Protein AF-A0A524IDG2-F1 (afdb_monomer_lite)

Radius of gyration: 20.5 Å; chains: 1; bounding box: 45×41×57 Å

pLDDT: mean 92.93, std 4.85, range [72.06, 98.19]

Secondary structure (DSSP, 8-state):
------EEEE-SSSSHHHHHHHHTT-SEEEE-B-S-TTSSSHHHHHSBPHHHHHHHHHHHHHHHHH----SSSS-GGGHHHHHHHS----

Structure (mmCIF, N/CA/C/O backbone):
data_AF-A0A524IDG2-F1
#
_entry.id   AF-A0A524IDG2-F1
#
loop_
_atom_site.group_PDB
_atom_site.id
_atom_site.type_symbol
_atom_site.label_atom_id
_atom_site.label_alt_id
_atom_site.label_comp_id
_atom_site.label_asym_id
_atom_site.label_entity_id
_atom_site.label_seq_id
_atom_site.pdbx_PDB_ins_code
_atom_site.Cartn_x
_atom_site.Cartn_y
_atom_site.Cartn_z
_atom_site.occupancy
_atom_site.B_iso_or_equiv
_atom_site.auth_seq_id
_atom_site.auth_comp_id
_atom_site.auth_asym_id
_atom_site.auth_atom_id
_atom_site.pdbx_PDB_model_num
ATOM 1 N N . GLY A 1 1 ? 15.736 18.725 12.960 1.00 74.31 1 GLY A N 1
ATOM 2 C CA . GLY A 1 1 ? 14.791 18.952 11.847 1.00 74.31 1 GLY A CA 1
ATOM 3 C C . GLY A 1 1 ? 13.499 18.209 12.126 1.00 74.31 1 GLY A C 1
ATOM 4 O O . GLY A 1 1 ? 13.546 17.212 12.834 1.00 74.31 1 GLY A O 1
ATOM 5 N N . ARG A 1 2 ? 12.356 18.692 11.627 1.00 84.94 2 ARG A N 1
ATOM 6 C CA . ARG A 1 2 ? 11.090 17.936 11.659 1.00 84.94 2 ARG A CA 1
ATOM 7 C C . ARG A 1 2 ? 11.069 16.955 10.485 1.00 84.94 2 ARG A C 1
ATOM 9 O O . ARG A 1 2 ? 11.433 17.336 9.379 1.00 84.94 2 ARG A O 1
ATOM 16 N N . VAL A 1 3 ? 10.649 15.718 10.728 1.00 84.75 3 VAL A N 1
ATOM 17 C CA . VAL A 1 3 ? 10.395 14.732 9.668 1.00 84.75 3 VAL A CA 1
ATOM 18 C C . VAL A 1 3 ? 9.039 15.056 9.034 1.00 84.75 3 VAL A C 1
ATOM 20 O O . VAL A 1 3 ? 8.057 15.201 9.756 1.00 84.75 3 VAL A O 1
ATOM 23 N N . GLY A 1 4 ? 8.995 15.218 7.707 1.00 88.25 4 GLY A N 1
ATOM 24 C CA . GLY A 1 4 ? 7.778 15.585 6.963 1.00 88.25 4 GLY A CA 1
ATOM 25 C C . GLY A 1 4 ? 6.851 14.411 6.627 1.00 88.25 4 GLY A C 1
ATOM 26 O O . GLY A 1 4 ? 5.697 14.630 6.277 1.00 88.25 4 GLY A O 1
ATOM 27 N N . GLY A 1 5 ? 7.341 13.176 6.747 1.00 91.88 5 GLY A N 1
ATOM 28 C CA . GLY A 1 5 ? 6.593 11.950 6.487 1.00 91.88 5 GLY A CA 1
ATOM 29 C C . GLY A 1 5 ? 7.509 10.728 6.470 1.00 91.88 5 GLY A C 1
ATOM 30 O O . GLY A 1 5 ? 8.734 10.864 6.465 1.00 91.88 5 GLY A O 1
ATOM 31 N N . ILE A 1 6 ? 6.907 9.541 6.467 1.00 95.19 6 ILE A N 1
ATOM 32 C CA . ILE A 1 6 ? 7.605 8.257 6.335 1.00 95.19 6 ILE A CA 1
ATOM 33 C C . ILE A 1 6 ? 7.111 7.605 5.046 1.00 95.19 6 ILE A C 1
ATOM 35 O O . ILE A 1 6 ? 5.908 7.556 4.802 1.00 95.19 6 ILE A O 1
ATOM 39 N N . GLY A 1 7 ? 8.029 7.130 4.211 1.00 96.88 7 GLY A N 1
ATOM 40 C CA . GLY A 1 7 ? 7.722 6.404 2.982 1.00 96.88 7 GLY A CA 1
ATOM 41 C C . GLY A 1 7 ? 8.403 5.041 2.963 1.00 96.88 7 GLY A C 1
ATOM 42 O O . GLY A 1 7 ? 9.359 4.808 3.704 1.00 96.88 7 GLY A O 1
ATOM 43 N N . PHE A 1 8 ? 7.913 4.152 2.108 1.00 97.56 8 PHE A N 1
ATOM 44 C CA . PHE A 1 8 ? 8.476 2.830 1.873 1.00 97.56 8 PHE A CA 1
ATOM 45 C C . PHE A 1 8 ? 8.669 2.612 0.369 1.00 97.56 8 PHE A C 1
ATOM 47 O O . PHE A 1 8 ? 7.720 2.739 -0.401 1.00 97.56 8 PHE A O 1
ATOM 54 N N . SER A 1 9 ? 9.896 2.287 -0.043 1.00 96.50 9 SER A N 1
ATOM 55 C CA . SER A 1 9 ? 10.226 1.902 -1.421 1.00 96.50 9 SER A CA 1
ATOM 56 C C . SER A 1 9 ? 10.570 0.413 -1.458 1.00 96.50 9 SER A C 1
ATOM 58 O O . SER A 1 9 ? 11.463 -0.051 -0.740 1.00 96.50 9 SER A O 1
ATOM 60 N N . GLY A 1 10 ? 9.801 -0.350 -2.236 1.00 92.88 10 GLY A N 1
ATOM 61 C CA . GLY A 1 10 ? 9.802 -1.811 -2.222 1.00 92.88 10 GLY A CA 1
ATOM 62 C C . GLY A 1 10 ? 10.405 -2.442 -3.481 1.00 92.88 10 GLY A C 1
ATOM 63 O O . GLY A 1 10 ? 10.001 -2.142 -4.604 1.00 92.88 10 GLY A O 1
ATOM 64 N N . HIS A 1 11 ? 11.296 -3.420 -3.283 1.00 92.81 11 HIS A N 1
ATOM 65 C CA . HIS A 1 11 ? 11.926 -4.226 -4.349 1.00 92.81 11 HIS A CA 1
ATOM 66 C C . HIS A 1 11 ? 11.629 -5.732 -4.224 1.00 92.81 11 HIS A C 1
ATOM 68 O O . HIS A 1 11 ? 12.321 -6.577 -4.786 1.00 92.81 11 HIS A O 1
ATOM 74 N N . HIS A 1 12 ? 10.619 -6.095 -3.435 1.00 90.94 12 HIS A N 1
ATOM 75 C CA . HIS A 1 12 ? 10.264 -7.485 -3.150 1.00 90.94 12 HIS A CA 1
ATOM 76 C C . HIS A 1 12 ? 9.252 -8.048 -4.155 1.00 90.94 12 HIS A C 1
ATOM 78 O O . HIS A 1 12 ? 8.468 -7.323 -4.767 1.00 90.94 12 HIS A O 1
ATOM 84 N N . ASN A 1 13 ? 9.191 -9.373 -4.272 1.00 86.69 13 ASN A N 1
ATOM 85 C CA . ASN A 1 13 ? 8.158 -10.030 -5.071 1.00 86.69 13 ASN A CA 1
ATOM 86 C C . ASN A 1 13 ? 6.773 -9.895 -4.416 1.00 86.69 13 ASN A C 1
ATOM 88 O O . ASN A 1 13 ? 6.618 -10.085 -3.211 1.00 86.69 13 ASN A O 1
ATOM 92 N N . GLY A 1 14 ? 5.753 -9.594 -5.223 1.00 91.31 14 GLY A N 1
ATOM 93 C CA . GLY A 1 14 ? 4.386 -9.388 -4.735 1.00 91.31 14 GLY A CA 1
ATOM 94 C C . GLY A 1 14 ? 4.195 -8.060 -3.992 1.00 91.31 14 GLY A C 1
ATOM 95 O O . GLY A 1 14 ? 5.070 -7.195 -4.010 1.00 91.31 14 GLY A O 1
ATOM 96 N N . ILE A 1 15 ? 3.023 -7.901 -3.368 1.00 96.44 15 ILE A N 1
ATOM 97 C CA . ILE A 1 15 ? 2.516 -6.609 -2.859 1.00 96.44 15 ILE A CA 1
ATOM 98 C C . ILE A 1 15 ? 2.193 -6.602 -1.354 1.00 96.44 15 ILE A C 1
ATOM 100 O O . ILE A 1 15 ? 1.809 -5.579 -0.802 1.00 96.44 15 ILE A O 1
ATOM 104 N N . ALA A 1 16 ? 2.337 -7.740 -0.666 1.00 96.44 16 ALA A N 1
ATOM 105 C CA . ALA A 1 16 ? 1.908 -7.878 0.729 1.00 96.44 16 ALA A CA 1
ATOM 106 C C . ALA A 1 16 ? 2.697 -6.975 1.693 1.00 96.44 16 ALA A C 1
ATOM 108 O O . ALA A 1 16 ? 2.136 -6.427 2.639 1.00 96.44 16 ALA A O 1
ATOM 109 N N . ILE A 1 17 ? 3.996 -6.797 1.445 1.00 97.00 17 ILE A N 1
ATOM 110 C CA . ILE A 1 17 ? 4.852 -5.959 2.291 1.00 97.00 17 ILE A CA 1
ATOM 111 C C . ILE A 1 17 ? 4.473 -4.476 2.146 1.00 97.00 17 ILE A C 1
ATOM 113 O O . ILE A 1 17 ? 4.461 -3.763 3.144 1.00 97.00 17 ILE A O 1
ATOM 117 N N . ASP A 1 18 ? 4.052 -4.031 0.958 1.00 97.44 18 ASP A N 1
ATOM 118 C CA . ASP A 1 18 ? 3.573 -2.659 0.737 1.00 97.44 18 ASP A CA 1
ATOM 119 C C . ASP A 1 18 ? 2.301 -2.359 1.548 1.00 97.44 18 ASP A C 1
ATOM 121 O O . ASP A 1 18 ? 2.150 -1.295 2.158 1.00 97.44 18 ASP A O 1
ATOM 125 N N . SER A 1 19 ? 1.384 -3.329 1.595 1.00 96.38 19 SER A N 1
ATOM 126 C CA . SER A 1 19 ? 0.181 -3.270 2.427 1.00 96.38 19 SER A CA 1
ATOM 127 C C . SER A 1 19 ? 0.519 -3.148 3.914 1.00 96.38 19 SER A C 1
ATOM 129 O O . SER A 1 19 ? -0.074 -2.329 4.615 1.00 96.38 19 SER A O 1
ATOM 131 N N . ILE A 1 20 ? 1.497 -3.922 4.393 1.00 96.19 20 ILE A N 1
ATOM 132 C CA . ILE A 1 20 ? 1.962 -3.853 5.785 1.00 96.19 20 ILE A CA 1
ATOM 133 C C . ILE A 1 20 ? 2.608 -2.494 6.065 1.00 96.19 20 ILE A C 1
ATOM 135 O O . ILE A 1 20 ? 2.287 -1.870 7.073 1.00 96.19 20 ILE A O 1
ATOM 139 N N . ALA A 1 21 ? 3.466 -2.000 5.169 1.00 97.06 21 ALA A N 1
ATOM 140 C CA . ALA A 1 21 ? 4.100 -0.692 5.317 1.00 97.06 21 ALA A CA 1
ATOM 141 C C . ALA A 1 21 ? 3.058 0.432 5.447 1.00 97.06 21 ALA A C 1
ATOM 143 O O . ALA A 1 21 ? 3.186 1.296 6.314 1.00 97.06 21 ALA A O 1
ATOM 144 N N . THR A 1 22 ? 1.986 0.368 4.650 1.00 95.44 22 THR A N 1
ATOM 145 C CA . THR A 1 22 ? 0.851 1.305 4.724 1.00 95.44 22 THR A CA 1
ATOM 146 C C . THR A 1 22 ? 0.198 1.276 6.111 1.00 95.44 22 THR A C 1
ATOM 148 O O . THR A 1 22 ? 0.016 2.316 6.739 1.00 95.44 22 THR A O 1
ATOM 151 N N . VAL A 1 23 ? -0.108 0.081 6.625 1.00 95.12 23 VAL A N 1
ATOM 152 C CA . VAL A 1 23 ? -0.727 -0.123 7.950 1.00 95.12 23 VAL A CA 1
ATOM 153 C C . VAL A 1 23 ? 0.172 0.364 9.094 1.00 95.12 23 VAL A C 1
ATOM 155 O O . VAL A 1 23 ? -0.323 0.901 10.085 1.00 95.12 23 VAL A O 1
ATOM 158 N N . LEU A 1 24 ? 1.491 0.225 8.944 1.00 94.44 24 LEU A N 1
ATOM 159 C CA . LEU A 1 24 ? 2.487 0.705 9.908 1.00 94.44 24 LEU A CA 1
ATOM 160 C C . LEU A 1 24 ? 2.720 2.225 9.855 1.00 94.44 24 LEU A C 1
ATOM 162 O O . LEU A 1 24 ? 3.479 2.749 10.669 1.00 94.44 24 LEU A O 1
ATOM 166 N N . GLY A 1 25 ? 2.061 2.939 8.939 1.00 92.44 25 GLY A N 1
ATOM 167 C CA . GLY A 1 25 ? 2.080 4.400 8.878 1.00 92.44 25 GLY A CA 1
ATOM 168 C C . GLY A 1 25 ? 2.944 4.996 7.767 1.00 92.44 25 GLY A C 1
ATOM 169 O O . GLY A 1 25 ? 3.192 6.203 7.791 1.00 92.44 25 GLY A O 1
ATOM 170 N N . ALA A 1 26 ? 3.392 4.205 6.785 1.00 96.12 26 ALA A N 1
ATOM 171 C CA . ALA A 1 26 ? 3.997 4.768 5.580 1.00 96.12 26 ALA A CA 1
ATOM 172 C C . ALA A 1 26 ? 2.951 5.588 4.804 1.00 96.12 26 ALA A C 1
ATOM 174 O O . ALA A 1 26 ? 1.906 5.080 4.403 1.00 96.12 26 ALA A O 1
ATOM 175 N N . SER A 1 27 ? 3.241 6.870 4.587 1.00 94.12 27 SER A N 1
ATOM 176 C CA . SER A 1 27 ? 2.406 7.797 3.814 1.00 94.12 27 SER A CA 1
ATOM 177 C C . SER A 1 27 ? 2.638 7.684 2.305 1.00 94.12 27 SER A C 1
ATOM 179 O O . SER A 1 27 ? 1.799 8.119 1.522 1.00 94.12 27 SER A O 1
ATOM 181 N N . PHE A 1 28 ? 3.771 7.106 1.900 1.00 95.81 28 PHE A N 1
ATOM 182 C CA . PHE A 1 28 ? 4.154 6.920 0.503 1.00 95.81 28 PHE A CA 1
ATOM 183 C C . PHE A 1 28 ? 4.621 5.486 0.281 1.00 95.81 28 PHE A C 1
ATOM 185 O O . PHE A 1 28 ? 5.426 4.981 1.063 1.00 95.81 28 PHE A O 1
ATOM 192 N N . ILE A 1 29 ? 4.141 4.864 -0.795 1.00 97.44 29 ILE A N 1
ATOM 193 C CA . ILE A 1 29 ? 4.597 3.560 -1.276 1.00 97.44 29 ILE A CA 1
ATOM 194 C C . ILE A 1 29 ? 5.159 3.752 -2.683 1.00 97.44 29 ILE A C 1
ATOM 196 O O . ILE A 1 29 ? 4.461 4.256 -3.563 1.00 97.44 29 ILE A O 1
ATOM 200 N N . GLU A 1 30 ? 6.402 3.334 -2.893 1.00 97.25 30 GLU A N 1
ATOM 201 C CA . GLU A 1 30 ? 7.087 3.396 -4.181 1.00 97.25 30 GLU A CA 1
ATOM 202 C C . GLU A 1 30 ? 7.428 1.986 -4.666 1.00 97.25 30 GLU A C 1
ATOM 204 O O . GLU A 1 30 ? 7.929 1.152 -3.911 1.00 97.25 30 GLU A O 1
ATOM 209 N N . ARG A 1 31 ? 7.142 1.720 -5.943 1.00 96.38 31 ARG A N 1
ATOM 210 C CA . ARG A 1 31 ? 7.421 0.450 -6.614 1.00 96.38 31 ARG A CA 1
ATOM 211 C C . ARG A 1 31 ? 7.886 0.709 -8.033 1.00 96.38 31 ARG A C 1
ATOM 213 O O . ARG A 1 31 ? 7.318 1.552 -8.727 1.00 96.38 31 ARG A O 1
ATOM 220 N N . HIS A 1 32 ? 8.844 -0.091 -8.488 1.00 95.88 32 HIS A N 1
ATOM 221 C CA . HIS A 1 32 ? 9.177 -0.142 -9.904 1.00 95.88 32 HIS A CA 1
ATOM 222 C C . HIS A 1 32 ? 7.980 -0.675 -10.701 1.00 95.88 32 HIS A C 1
ATOM 224 O O . HIS A 1 32 ? 7.280 -1.597 -10.262 1.00 95.88 32 HIS A O 1
ATOM 230 N N . PHE A 1 33 ? 7.756 -0.097 -11.876 1.00 95.88 33 PHE A N 1
ATOM 231 C CA . PHE A 1 33 ? 6.654 -0.434 -12.765 1.00 95.88 33 PHE A CA 1
ATOM 232 C C . PHE A 1 33 ? 7.183 -0.820 -14.141 1.00 95.88 33 PHE A C 1
ATOM 234 O O . PHE A 1 33 ? 8.089 -0.180 -14.673 1.00 95.88 33 PHE A O 1
ATOM 241 N N . THR A 1 34 ? 6.583 -1.839 -14.743 1.00 96.50 34 THR A N 1
ATOM 242 C CA . THR A 1 34 ? 6.905 -2.254 -16.104 1.00 96.50 34 THR A CA 1
ATOM 243 C C . THR A 1 34 ? 5.668 -2.730 -16.850 1.00 96.50 34 THR A C 1
ATOM 245 O O . THR A 1 34 ? 4.670 -3.083 -16.232 1.00 96.50 34 THR A O 1
ATOM 248 N N . LEU A 1 35 ? 5.720 -2.744 -18.181 1.00 96.94 35 LEU A N 1
ATOM 249 C CA . LEU A 1 35 ? 4.663 -3.341 -19.001 1.00 96.94 35 LEU A CA 1
ATOM 250 C C . LEU A 1 35 ? 4.843 -4.855 -19.163 1.00 96.94 35 LEU A C 1
ATOM 252 O O . LEU A 1 35 ? 3.855 -5.552 -19.371 1.00 96.94 35 LEU A O 1
ATOM 256 N N . ASP A 1 36 ? 6.078 -5.342 -19.045 1.00 95.44 36 ASP A N 1
ATOM 257 C CA . ASP A 1 36 ? 6.441 -6.748 -19.201 1.00 95.44 36 ASP A CA 1
ATOM 258 C C . ASP A 1 36 ? 7.750 -7.030 -18.442 1.00 95.44 36 ASP A C 1
ATOM 260 O O . ASP A 1 36 ? 8.785 -6.397 -18.687 1.00 95.44 36 ASP A O 1
ATOM 264 N N . ARG A 1 37 ? 7.709 -7.977 -17.499 1.00 93.00 37 ARG A N 1
ATOM 265 C CA . ARG A 1 37 ? 8.878 -8.363 -16.685 1.00 93.00 37 ARG A CA 1
ATOM 266 C C . ARG A 1 37 ? 9.932 -9.155 -17.460 1.00 93.00 37 ARG A C 1
ATOM 268 O O . ARG A 1 37 ? 11.047 -9.297 -16.960 1.00 93.00 37 ARG A O 1
ATOM 275 N N . ALA A 1 38 ? 9.600 -9.676 -18.642 1.00 94.44 38 ALA A N 1
ATOM 276 C CA . ALA A 1 38 ? 10.521 -10.432 -19.489 1.00 94.44 38 ALA A CA 1
ATOM 277 C C . ALA A 1 38 ? 11.450 -9.534 -20.327 1.00 94.44 38 ALA A C 1
ATOM 279 O O . ALA A 1 38 ? 12.372 -10.035 -20.975 1.00 94.44 38 ALA A O 1
ATOM 280 N N . TRP A 1 39 ? 11.230 -8.215 -20.332 1.00 95.50 39 TRP A N 1
ATOM 281 C CA . TRP A 1 39 ? 12.096 -7.280 -21.046 1.00 95.50 39 TRP A CA 1
ATOM 282 C C . TRP A 1 39 ? 13.514 -7.243 -20.473 1.00 95.50 39 TRP A C 1
ATOM 284 O O . TRP A 1 39 ? 13.767 -7.531 -19.303 1.00 95.50 39 TRP A O 1
ATOM 294 N N . LYS A 1 40 ? 14.476 -6.880 -21.329 1.00 94.62 40 LYS A N 1
ATOM 295 C CA . LYS A 1 40 ? 15.892 -6.856 -20.962 1.00 94.62 40 LYS A CA 1
ATOM 296 C C . LYS A 1 40 ? 16.150 -5.793 -19.892 1.00 94.62 40 LYS A C 1
ATOM 298 O O . LYS A 1 40 ? 16.005 -4.605 -20.147 1.00 94.62 40 LYS A O 1
ATOM 303 N N . GLY A 1 41 ? 16.649 -6.234 -18.743 1.00 91.25 41 GLY A N 1
ATOM 304 C CA . GLY A 1 41 ? 17.085 -5.375 -17.643 1.00 91.25 41 GLY A CA 1
ATOM 305 C C . GLY A 1 41 ? 16.612 -5.933 -16.306 1.00 91.25 41 GLY A C 1
ATOM 306 O O . GLY A 1 41 ? 15.486 -6.407 -16.192 1.00 91.25 41 GLY A O 1
ATOM 307 N N . SER A 1 42 ? 17.469 -5.889 -15.286 1.00 86.12 42 SER A N 1
ATOM 308 C CA . SER A 1 42 ? 17.144 -6.409 -13.949 1.00 86.12 42 SER A CA 1
ATOM 309 C C . SER A 1 42 ? 15.930 -5.718 -13.326 1.00 86.12 42 SER A C 1
ATOM 311 O O . SER A 1 42 ? 15.147 -6.359 -12.626 1.00 86.12 42 SER A O 1
ATOM 313 N N . ASP A 1 43 ? 15.735 -4.436 -13.632 1.00 88.12 43 ASP A N 1
ATOM 314 C CA . ASP A 1 43 ? 14.637 -3.644 -13.081 1.00 88.12 43 ASP A CA 1
ATOM 315 C C . ASP A 1 43 ? 13.279 -4.097 -13.615 1.00 88.12 43 ASP A C 1
A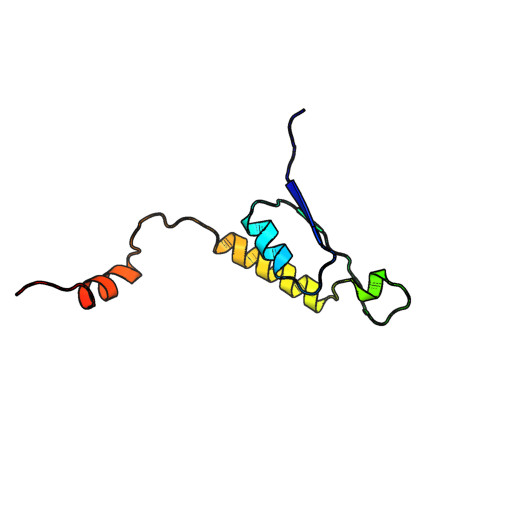TOM 317 O O . ASP A 1 43 ? 12.305 -4.098 -12.864 1.00 88.12 43 ASP A O 1
ATOM 321 N N . HIS A 1 44 ? 13.211 -4.564 -14.868 1.00 91.69 44 HIS A N 1
ATOM 322 C CA . HIS A 1 44 ? 11.991 -5.153 -15.424 1.00 91.69 44 HIS A CA 1
ATOM 323 C C . HIS A 1 44 ? 11.580 -6.388 -14.621 1.00 91.69 44 HIS A C 1
ATOM 325 O O . HIS A 1 44 ? 10.438 -6.485 -14.175 1.00 91.69 44 HIS A O 1
ATOM 331 N N . ALA A 1 45 ? 12.527 -7.283 -14.331 1.00 87.56 45 ALA A N 1
ATOM 332 C CA . ALA A 1 45 ? 12.254 -8.495 -13.568 1.00 87.56 45 ALA A CA 1
ATOM 333 C C . ALA A 1 45 ? 11.774 -8.205 -12.132 1.00 87.56 45 ALA A C 1
ATOM 335 O O . ALA A 1 45 ? 10.934 -8.944 -11.616 1.00 87.56 45 ALA A O 1
ATOM 336 N N . ALA A 1 46 ? 12.251 -7.133 -11.492 1.00 87.00 46 ALA A N 1
ATOM 337 C CA . ALA A 1 46 ? 11.857 -6.743 -10.131 1.00 87.00 46 ALA A CA 1
ATOM 338 C C . ALA A 1 46 ? 10.584 -5.864 -10.058 1.00 87.00 46 ALA A C 1
ATOM 340 O O . ALA A 1 46 ? 10.045 -5.636 -8.971 1.00 87.00 46 ALA A O 1
ATOM 341 N N . SER A 1 47 ? 10.090 -5.376 -11.199 1.00 94.06 47 SER A N 1
ATOM 342 C CA . SER A 1 47 ? 8.952 -4.455 -11.286 1.00 94.06 47 SER A CA 1
ATOM 343 C C . SER A 1 47 ? 7.588 -5.125 -11.106 1.00 94.06 47 SER A C 1
ATOM 345 O O . SER A 1 47 ? 7.407 -6.325 -11.326 1.00 94.06 47 SER A O 1
ATOM 347 N N . LEU A 1 48 ? 6.586 -4.312 -10.768 1.00 96.38 48 LEU A N 1
ATOM 348 C CA . LEU A 1 48 ? 5.179 -4.671 -10.901 1.00 96.38 48 LEU A CA 1
ATOM 349 C C . LEU A 1 48 ? 4.679 -4.379 -12.318 1.00 96.38 48 LEU A C 1
ATOM 351 O O . LEU A 1 48 ? 4.921 -3.3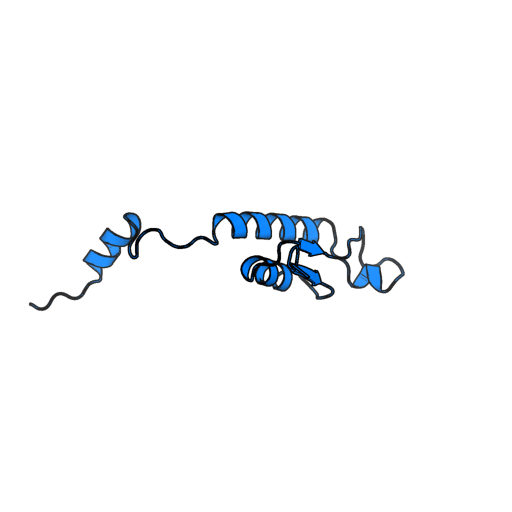15 -12.876 1.00 96.38 48 LEU A O 1
ATOM 355 N N . GLU A 1 49 ? 3.907 -5.312 -12.857 1.00 96.69 49 GLU A N 1
ATOM 356 C CA . GLU A 1 49 ? 3.102 -5.114 -14.064 1.00 96.69 49 GLU A CA 1
ATOM 357 C C . GLU A 1 49 ? 1.788 -4.375 -13.762 1.00 96.69 49 GLU A C 1
ATOM 359 O O . GLU A 1 49 ? 1.393 -4.294 -12.588 1.00 96.69 49 GLU A O 1
ATOM 364 N N . PRO A 1 50 ? 1.033 -3.914 -14.785 1.00 97.62 50 PRO A N 1
ATOM 365 C CA . PRO A 1 50 ? -0.235 -3.205 -14.591 1.00 97.62 50 PRO A CA 1
ATOM 366 C C . PRO A 1 50 ? -1.205 -3.922 -13.647 1.00 97.62 50 PRO A C 1
ATOM 368 O O . PRO A 1 50 ? -1.807 -3.303 -12.768 1.00 97.62 50 PRO A O 1
ATOM 371 N N . SER A 1 51 ? -1.309 -5.250 -13.764 1.00 97.19 51 SER A N 1
ATOM 372 C CA . SER A 1 51 ? -2.184 -6.046 -12.898 1.00 97.19 51 SER A CA 1
ATOM 373 C C . SER A 1 51 ? -1.721 -6.053 -11.434 1.00 97.19 51 SER A C 1
ATOM 375 O O . SER A 1 51 ? -2.547 -6.000 -10.523 1.00 97.19 51 SER A O 1
ATOM 377 N N . GLY A 1 52 ? -0.406 -6.092 -11.192 1.00 96.56 52 GLY A N 1
ATOM 378 C CA . GLY A 1 52 ? 0.183 -6.049 -9.853 1.00 96.56 52 GLY A CA 1
ATOM 379 C C . GLY A 1 52 ? -0.003 -4.687 -9.199 1.00 96.56 52 GLY A C 1
ATOM 380 O O . GLY A 1 52 ? -0.433 -4.614 -8.050 1.00 96.56 52 GLY A O 1
ATOM 381 N N . PHE A 1 53 ? 0.234 -3.618 -9.958 1.00 96.94 53 PHE A N 1
ATOM 382 C CA . PHE A 1 53 ? 0.063 -2.247 -9.484 1.00 96.94 53 PHE A CA 1
ATOM 383 C C . PHE A 1 53 ? -1.413 -1.909 -9.202 1.00 96.94 53 PHE A C 1
ATOM 385 O O . PHE A 1 53 ? -1.743 -1.286 -8.192 1.00 96.94 53 PHE A O 1
ATOM 392 N N . SER A 1 54 ? -2.338 -2.391 -10.041 1.00 98.00 54 SER A N 1
ATOM 393 C CA . SER A 1 54 ? -3.782 -2.253 -9.802 1.00 98.00 54 SER A CA 1
ATOM 394 C C . SER A 1 54 ? -4.232 -2.984 -8.530 1.00 98.00 54 SER A C 1
ATOM 396 O O . SER A 1 54 ? -4.997 -2.436 -7.737 1.00 98.00 54 SER A O 1
ATOM 398 N N . ARG A 1 55 ? -3.714 -4.195 -8.277 1.00 98.19 55 ARG A N 1
ATOM 399 C CA . ARG A 1 55 ? -3.984 -4.911 -7.019 1.00 98.19 55 ARG A CA 1
ATOM 400 C C . ARG A 1 55 ? -3.431 -4.160 -5.809 1.00 98.19 55 ARG A C 1
ATOM 402 O O . ARG A 1 55 ? -4.156 -4.007 -4.834 1.00 98.19 55 ARG A O 1
ATOM 409 N N . LEU A 1 56 ? -2.205 -3.639 -5.899 1.00 97.62 56 LEU A N 1
ATOM 410 C CA . LEU A 1 56 ? -1.592 -2.848 -4.830 1.00 97.62 56 LEU A CA 1
ATOM 411 C C . LEU A 1 56 ? -2.445 -1.626 -4.463 1.00 97.62 56 LEU A C 1
ATOM 413 O O . LEU A 1 56 ? -2.800 -1.437 -3.302 1.00 97.62 56 LEU A O 1
ATOM 417 N N . THR A 1 57 ? -2.819 -0.821 -5.457 1.00 97.25 57 THR A N 1
ATOM 418 C CA . THR A 1 57 ? -3.631 0.390 -5.242 1.00 97.25 57 THR A CA 1
ATOM 419 C C . THR A 1 57 ? -5.018 0.073 -4.680 1.00 97.25 57 THR A C 1
ATOM 421 O O . THR A 1 57 ? -5.482 0.751 -3.760 1.00 97.25 57 THR A O 1
ATOM 424 N N . ARG A 1 58 ? -5.669 -0.987 -5.177 1.00 97.88 58 ARG A N 1
ATOM 425 C CA . ARG A 1 58 ? -6.933 -1.495 -4.625 1.00 97.88 58 ARG A CA 1
ATOM 426 C C . ARG A 1 58 ? -6.785 -1.882 -3.153 1.00 97.88 58 ARG A C 1
ATOM 428 O O . ARG A 1 58 ? -7.610 -1.477 -2.338 1.00 97.88 58 ARG A O 1
ATOM 435 N N . ASP A 1 59 ? -5.754 -2.652 -2.819 1.00 97.31 59 ASP A N 1
ATOM 436 C CA . ASP A 1 59 ? -5.569 -3.179 -1.467 1.00 97.31 59 ASP A CA 1
ATOM 437 C C . ASP A 1 59 ? -5.246 -2.051 -0.480 1.00 97.31 59 ASP A C 1
ATOM 439 O O . ASP A 1 59 ? -5.866 -1.988 0.578 1.00 97.31 59 ASP A O 1
ATOM 443 N N . ILE A 1 60 ? -4.396 -1.086 -0.855 1.00 96.50 60 ILE A N 1
ATOM 444 C CA . ILE A 1 60 ? -4.144 0.130 -0.057 1.00 96.50 60 ILE A CA 1
ATOM 445 C C . ILE A 1 60 ? -5.445 0.900 0.208 1.00 96.50 60 ILE A C 1
ATOM 447 O O . ILE A 1 60 ? -5.695 1.327 1.336 1.00 96.50 60 ILE A O 1
ATOM 451 N N . LYS A 1 61 ? -6.317 1.042 -0.799 1.00 95.94 61 LYS A N 1
ATOM 452 C CA . LYS A 1 61 ? -7.615 1.712 -0.630 1.00 95.94 61 LYS A CA 1
ATOM 453 C C . LYS A 1 61 ? -8.525 0.961 0.344 1.00 95.94 61 LYS A C 1
ATOM 455 O O . LYS A 1 61 ? -9.134 1.589 1.208 1.00 95.94 61 LYS A O 1
ATOM 460 N N . HIS A 1 62 ? -8.622 -0.362 0.218 1.00 96.50 62 HIS A N 1
ATOM 461 C CA . HIS 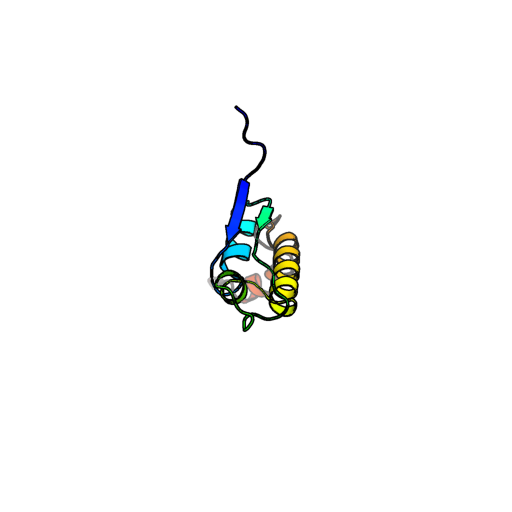A 1 62 ? -9.412 -1.182 1.139 1.00 96.50 62 HIS A CA 1
ATOM 462 C C . HIS A 1 62 ? -8.854 -1.131 2.563 1.00 96.50 62 HIS A C 1
ATOM 464 O O . HIS A 1 62 ? -9.622 -1.025 3.516 1.00 96.50 62 HIS A O 1
ATOM 470 N N . LEU A 1 63 ? -7.528 -1.138 2.715 1.00 95.19 63 LEU A N 1
ATOM 471 C CA . LEU A 1 63 ? -6.874 -0.979 4.011 1.00 95.19 63 LEU A CA 1
ATOM 472 C C . LEU A 1 63 ? -7.200 0.376 4.628 1.00 95.19 63 LEU A C 1
ATOM 474 O O . LEU A 1 63 ? -7.578 0.410 5.787 1.00 95.19 63 LEU A O 1
ATOM 478 N N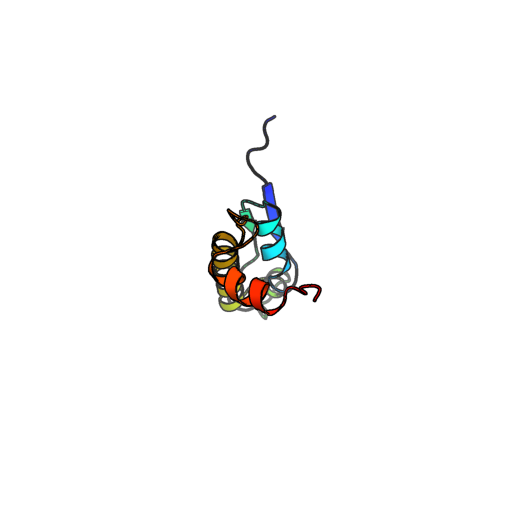 . GLY A 1 64 ? -7.172 1.471 3.865 1.00 90.81 64 GLY A N 1
ATOM 479 C CA . GLY A 1 64 ? -7.582 2.785 4.375 1.00 90.81 64 GLY A CA 1
ATOM 480 C C . GLY A 1 64 ? -9.030 2.832 4.885 1.00 90.81 64 GLY A C 1
ATOM 481 O O . GLY A 1 64 ? -9.340 3.605 5.786 1.00 90.81 64 GLY A O 1
ATOM 482 N N . GLN A 1 65 ? -9.917 1.989 4.348 1.00 91.06 65 GLN A N 1
ATOM 483 C CA . GLN A 1 65 ? -11.308 1.873 4.802 1.00 91.06 65 GLN A CA 1
ATOM 484 C C . GLN A 1 65 ? -11.465 0.946 6.016 1.00 91.06 65 GLN A C 1
ATOM 486 O O . GLN A 1 65 ? -12.316 1.191 6.868 1.00 91.06 65 GLN A O 1
ATOM 491 N N . ALA A 1 66 ? -10.672 -0.125 6.083 1.00 91.88 66 ALA A N 1
ATOM 492 C CA . ALA A 1 66 ? -10.776 -1.156 7.114 1.00 91.88 66 ALA A CA 1
ATOM 493 C C . ALA A 1 66 ? -9.899 -0.885 8.348 1.00 91.88 66 ALA A C 1
ATOM 495 O O . ALA A 1 66 ? -10.220 -1.341 9.444 1.00 91.88 66 ALA A O 1
ATOM 496 N N . TRP A 1 67 ? -8.790 -0.160 8.184 1.00 91.81 67 TRP A N 1
ATOM 497 C CA . TRP A 1 67 ? -7.790 0.108 9.216 1.00 91.81 67 TRP A CA 1
ATOM 498 C C . TRP A 1 67 ? -8.218 1.266 10.117 1.00 91.81 67 TRP A C 1
ATOM 500 O O . TRP A 1 67 ? -7.686 2.374 10.082 1.00 91.81 67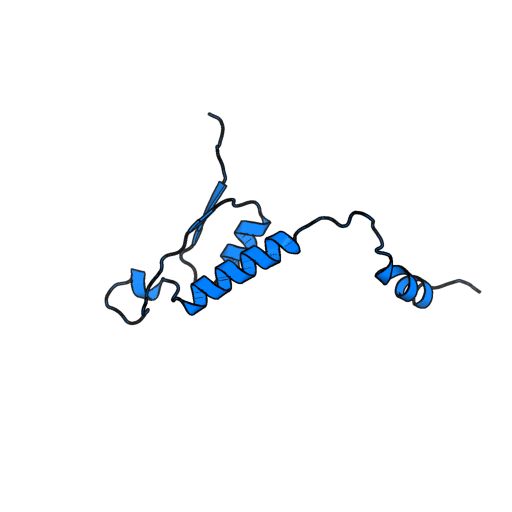 TRP A O 1
ATOM 510 N N . THR A 1 68 ? -9.241 1.002 10.919 1.00 88.44 68 THR A N 1
ATOM 511 C CA . THR A 1 68 ? -9.816 1.945 11.876 1.00 88.44 68 THR A CA 1
ATOM 512 C C . THR A 1 68 ? -10.141 1.214 13.173 1.00 88.44 68 THR A C 1
ATOM 514 O O . THR A 1 68 ? -10.521 0.040 13.177 1.00 88.44 68 THR A O 1
ATOM 517 N N . PHE A 1 69 ? -9.965 1.902 14.301 1.00 86.69 69 PHE A N 1
ATOM 518 C CA . PHE A 1 69 ? -10.333 1.353 15.597 1.00 86.69 69 PHE A CA 1
ATOM 519 C C . PHE A 1 69 ? -11.852 1.270 15.725 1.00 86.69 69 PHE A C 1
ATOM 521 O O . PHE A 1 69 ? -12.585 2.192 15.359 1.00 86.69 69 PHE A O 1
ATOM 528 N N . LYS A 1 70 ? -12.341 0.173 16.313 1.00 87.94 70 LYS A N 1
ATOM 529 C CA . LYS A 1 70 ? -13.755 0.085 16.673 1.00 87.94 70 LYS A CA 1
ATOM 530 C C . LYS 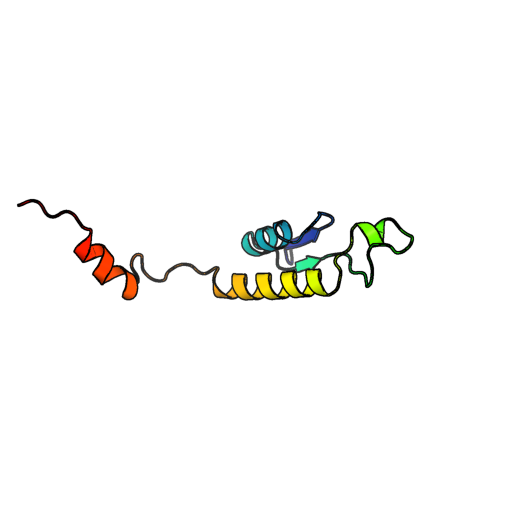A 1 70 ? -14.094 1.212 17.654 1.00 87.94 70 LYS A C 1
ATOM 532 O O . LYS A 1 70 ? -13.428 1.375 18.671 1.00 87.94 70 LYS A O 1
ATOM 537 N N . ALA A 1 71 ? -15.183 1.932 17.390 1.00 87.62 71 ALA A N 1
ATOM 538 C CA . ALA A 1 71 ? -15.677 2.971 18.297 1.00 87.62 71 ALA A CA 1
ATOM 539 C C . ALA A 1 71 ? -16.188 2.407 19.637 1.00 87.62 71 ALA A C 1
ATOM 541 O O . ALA A 1 71 ? -16.286 3.128 20.627 1.00 87.62 71 ALA A O 1
ATOM 542 N N . LYS A 1 72 ? -16.561 1.124 19.658 1.00 92.69 72 LYS A N 1
ATOM 543 C CA . LYS A 1 72 ? -17.024 0.385 20.834 1.00 92.69 72 LYS A CA 1
ATOM 544 C C . LYS A 1 72 ? -16.416 -1.007 20.806 1.00 92.69 72 LYS A C 1
ATOM 546 O O . LYS A 1 72 ? -16.206 -1.562 19.732 1.00 92.69 72 LYS A O 1
ATOM 551 N N . GLU A 1 73 ? -16.207 -1.589 21.979 1.00 89.88 73 GLU A N 1
ATOM 552 C CA . GLU A 1 73 ? -15.694 -2.956 22.106 1.00 89.88 73 GLU A CA 1
ATOM 553 C C . GLU A 1 73 ? -16.586 -3.977 21.377 1.00 89.88 73 GLU A C 1
ATOM 555 O O . GLU A 1 73 ? -16.088 -4.861 20.680 1.00 89.88 73 GLU A O 1
ATOM 560 N N . LEU A 1 74 ? -17.907 -3.798 21.484 1.00 92.31 74 LEU A N 1
ATOM 561 C CA . LEU A 1 74 ? -18.916 -4.611 20.814 1.00 92.31 74 LEU A CA 1
ATOM 562 C C . LEU A 1 74 ? -19.733 -3.756 19.849 1.00 92.31 74 LEU A C 1
ATOM 564 O O . LEU A 1 74 ? -20.330 -2.742 20.228 1.00 92.31 74 LEU A O 1
ATOM 568 N N . LEU A 1 75 ? -19.791 -4.196 18.600 1.00 91.75 75 LEU A N 1
ATOM 569 C CA . LEU A 1 75 ? -20.657 -3.635 17.577 1.00 91.75 75 LEU A CA 1
ATOM 570 C C . LEU A 1 75 ? -22.085 -4.179 17.747 1.00 91.75 75 LEU A C 1
ATOM 572 O O . LEU A 1 75 ? -22.260 -5.316 18.187 1.00 91.75 75 LEU A O 1
ATOM 576 N N . PRO A 1 76 ? -23.127 -3.428 17.341 1.00 93.75 76 PRO A N 1
ATOM 577 C CA . PRO A 1 76 ? -24.513 -3.892 17.434 1.00 93.75 76 PRO A CA 1
ATOM 578 C C . PRO A 1 76 ? -24.756 -5.262 16.782 1.00 93.75 76 PRO A C 1
ATOM 580 O O . PRO A 1 76 ? -25.499 -6.075 17.323 1.00 93.75 76 PRO A O 1
ATOM 583 N N . VAL A 1 77 ? -24.075 -5.547 15.665 1.00 93.56 77 VAL A N 1
ATOM 584 C CA . VAL A 1 77 ? -24.148 -6.837 14.954 1.00 93.56 77 VAL A CA 1
ATOM 585 C C . VAL A 1 77 ? -23.524 -8.002 15.739 1.00 93.56 77 VAL A C 1
ATOM 587 O O . VAL A 1 77 ? -23.896 -9.154 15.534 1.00 93.56 77 VAL A O 1
ATOM 590 N N . GLU A 1 78 ? -22.608 -7.720 16.669 1.00 94.00 78 GLU A N 1
ATOM 591 C CA . GLU A 1 78 ? -21.926 -8.727 17.494 1.00 94.00 78 GLU A CA 1
ATOM 592 C C . GLU A 1 78 ? -22.762 -9.128 18.726 1.00 94.00 78 GLU A C 1
ATOM 594 O O . GLU A 1 78 ? -22.582 -10.222 19.266 1.00 94.00 78 GLU A O 1
ATOM 599 N N . LEU A 1 79 ? -23.710 -8.281 19.158 1.00 94.12 79 LEU A N 1
ATOM 600 C CA . LEU A 1 79 ? -24.504 -8.494 20.376 1.00 94.12 79 LEU A CA 1
ATOM 601 C C . LEU A 1 79 ? -25.346 -9.785 20.351 1.00 94.12 79 LEU A C 1
ATOM 603 O O . LEU A 1 79 ? -25.264 -10.537 21.324 1.00 94.12 79 LEU A O 1
ATOM 607 N N . PRO A 1 80 ? -26.101 -10.119 19.280 1.00 95.19 80 PRO A N 1
ATOM 608 C CA . PRO A 1 80 ? -26.930 -11.327 19.275 1.00 95.19 80 PRO A CA 1
ATOM 609 C C . PRO A 1 80 ? -26.106 -12.614 19.402 1.00 95.19 80 PRO A C 1
ATOM 611 O O . PRO A 1 80 ? -26.497 -13.538 20.114 1.00 95.19 80 PRO A O 1
ATOM 614 N N . GLN A 1 81 ? -24.941 -12.669 18.742 1.00 94.31 81 GLN A N 1
ATOM 615 C CA . GLN A 1 81 ? -24.046 -13.829 18.821 1.00 94.31 81 GLN A CA 1
ATOM 616 C C . GLN A 1 81 ? -23.396 -13.938 20.198 1.00 94.31 81 GLN A C 1
ATOM 618 O O . GLN A 1 81 ? -23.326 -15.031 20.758 1.00 94.31 81 GLN A O 1
ATOM 623 N N . ARG A 1 82 ? -22.978 -12.809 20.783 1.00 92.06 82 ARG A N 1
ATOM 624 C CA . ARG A 1 82 ? -22.443 -12.789 22.145 1.00 92.06 82 ARG A CA 1
ATOM 625 C C . ARG A 1 82 ? -23.464 -13.304 23.152 1.00 92.06 82 ARG A C 1
ATOM 627 O O . ARG A 1 82 ? -23.113 -14.160 23.950 1.00 92.06 82 ARG A O 1
ATOM 634 N N . GLU A 1 83 ? -24.709 -12.836 23.106 1.00 92.75 83 GLU A N 1
ATOM 635 C CA . GLU A 1 83 ? -25.748 -13.288 24.041 1.00 92.75 83 GLU A CA 1
ATOM 636 C C . GLU A 1 83 ? -26.068 -14.780 23.892 1.00 92.75 83 GLU A C 1
ATOM 638 O O . GLU A 1 83 ? -26.257 -15.462 24.898 1.00 92.75 83 GLU A O 1
ATOM 643 N N . LYS A 1 84 ? -26.055 -15.308 22.660 1.00 92.62 84 LYS A N 1
ATOM 644 C CA . LYS A 1 84 ? -26.255 -16.740 22.387 1.00 92.62 84 LYS A CA 1
ATOM 645 C C . LYS A 1 84 ? -25.120 -17.618 22.926 1.00 92.62 84 LYS A C 1
ATOM 647 O O . LYS A 1 84 ? -25.375 -18.735 23.367 1.00 92.62 84 LYS A O 1
ATOM 652 N N . LEU A 1 85 ? -23.877 -17.146 22.837 1.00 92.81 85 LEU A N 1
ATOM 653 C CA . LEU A 1 85 ? -22.677 -17.936 23.142 1.00 92.81 85 LEU A CA 1
ATOM 654 C C . LEU A 1 85 ? -22.133 -17.703 24.559 1.00 92.81 85 LEU A C 1
ATOM 656 O O . LEU A 1 85 ? -21.246 -18.430 25.006 1.00 92.81 85 LEU A O 1
ATOM 660 N N . LYS A 1 86 ? -22.638 -16.698 25.280 1.00 88.56 86 LYS A N 1
ATOM 661 C CA . LYS A 1 86 ? -22.197 -16.392 26.642 1.00 88.56 86 LYS A CA 1
ATOM 662 C C . LYS A 1 86 ? -22.743 -17.438 27.611 1.00 88.56 86 LYS A C 1
ATOM 664 O O . LYS A 1 86 ? -23.952 -17.565 27.787 1.00 88.56 86 LYS A O 1
ATOM 669 N N . PHE A 1 87 ? -21.840 -18.157 28.275 1.00 86.94 87 PHE A N 1
ATOM 670 C CA . PHE A 1 87 ? -22.205 -19.065 29.358 1.00 86.94 87 PHE A CA 1
ATOM 671 C C . PHE A 1 87 ? -22.945 -18.302 30.465 1.00 86.94 87 PHE A C 1
ATOM 673 O O . PHE A 1 87 ? -22.488 -17.249 30.918 1.00 86.94 87 PHE A O 1
ATOM 680 N N . ARG A 1 88 ? -24.081 -18.847 30.906 1.00 85.31 88 ARG A N 1
ATOM 681 C CA . ARG A 1 88 ? -24.832 -18.363 32.065 1.00 85.31 88 ARG A CA 1
ATOM 682 C C . ARG A 1 88 ? -24.920 -19.512 33.076 1.00 85.31 88 ARG A C 1
ATOM 684 O O . ARG A 1 88 ? -25.416 -20.574 32.694 1.00 85.31 88 ARG A O 1
ATOM 691 N N . PRO A 1 89 ? -24.413 -19.345 34.312 1.00 80.19 89 PRO A N 1
ATOM 692 C CA . PRO A 1 89 ? -24.613 -20.345 35.351 1.00 80.19 89 PRO A CA 1
ATOM 693 C C . PRO A 1 89 ? -26.115 -20.525 35.602 1.00 80.19 89 PRO A C 1
ATOM 695 O O . PRO A 1 89 ? -26.881 -19.568 35.463 1.00 80.19 89 PRO A O 1
ATOM 698 N N . ARG A 1 90 ? -26.513 -21.769 35.880 1.00 72.06 90 ARG A N 1
ATOM 699 C CA . ARG A 1 90 ? -27.891 -22.118 36.240 1.00 72.06 90 ARG A CA 1
ATOM 700 C C . ARG A 1 90 ? -28.231 -21.614 37.632 1.00 72.06 90 ARG A C 1
ATOM 702 O O . ARG A 1 90 ? -27.321 -21.656 38.488 1.00 72.06 90 ARG A O 1
#

Foldseek 3Di:
DDDPFAADEDQDPAQVVVLVCLLVGHPYYHFQEDCALPDPDPSSVSGDHPVRVVVNVVSSVVCVVVSDDDPDPDDPVRVVVCVVPDDDDD

Sequence (90 aa):
GRVGGIGFSGHHNGIAIDSIATVLGASFIERHFTLDRAWKGSDHAASLEPSGFSRLTRDIKHLGQAWTFKAKELLPVELPQREKLKFRPR